Protein AF-A0A6A7RPF9-F1 (afdb_monomer)

InterPro domains:
  IPR022560 Domain of unknown function DUF3473 [PF11959] (1-55)

Structure (mmCIF, N/CA/C/O backbone):
data_AF-A0A6A7RPF9-F1
#
_entry.id   AF-A0A6A7RPF9-F1
#
loop_
_atom_site.group_PDB
_atom_site.id
_atom_site.type_symbol
_atom_site.label_atom_id
_atom_site.label_alt_id
_atom_site.label_comp_id
_atom_site.label_asym_id
_atom_site.label_entity_id
_atom_site.label_seq_id
_atom_site.pdbx_PDB_ins_code
_atom_site.Cartn_x
_atom_site.Cartn_y
_atom_site.Cartn_z
_atom_site.occupancy
_atom_site.B_iso_or_equiv
_atom_site.auth_seq_id
_atom_site.auth_comp_id
_atom_site.auth_asym_id
_atom_site.auth_atom_id
_atom_site.pdbx_PDB_model_num
ATOM 1 N N . ALA A 1 1 ? 11.294 3.376 -10.773 1.00 86.31 1 ALA A N 1
ATOM 2 C CA . ALA A 1 1 ? 10.795 3.460 -9.382 1.00 86.31 1 ALA A CA 1
ATOM 3 C C . ALA A 1 1 ? 10.401 2.065 -8.914 1.00 86.31 1 ALA A C 1
ATOM 5 O O . ALA A 1 1 ? 10.117 1.232 -9.766 1.00 86.31 1 ALA A O 1
ATOM 6 N N . ILE A 1 2 ? 10.402 1.807 -7.605 1.00 89.81 2 ILE A N 1
ATOM 7 C CA . ILE A 1 2 ? 9.955 0.534 -7.018 1.00 89.81 2 ILE A CA 1
ATOM 8 C C . ILE A 1 2 ? 8.954 0.863 -5.918 1.00 89.81 2 ILE A C 1
ATOM 10 O O . ILE A 1 2 ? 9.215 1.762 -5.120 1.00 89.81 2 ILE A O 1
ATOM 14 N N . PHE A 1 3 ? 7.839 0.141 -5.877 1.00 90.62 3 PHE A N 1
ATOM 15 C CA . PHE A 1 3 ? 6.850 0.244 -4.810 1.00 90.62 3 PHE A CA 1
ATOM 16 C C . PHE A 1 3 ? 6.664 -1.125 -4.172 1.00 90.62 3 PHE A C 1
ATOM 18 O O . PHE A 1 3 ? 6.677 -2.145 -4.858 1.00 90.62 3 PHE A O 1
ATOM 25 N N . TYR A 1 4 ? 6.488 -1.129 -2.859 1.00 93.00 4 TYR A N 1
ATOM 26 C CA . TYR A 1 4 ? 6.205 -2.313 -2.069 1.00 93.00 4 TYR A CA 1
ATOM 27 C C . TYR A 1 4 ? 5.031 -1.985 -1.157 1.00 93.00 4 TYR A C 1
ATOM 29 O O . TYR A 1 4 ? 4.995 -0.905 -0.570 1.00 93.00 4 TYR A O 1
ATOM 37 N N . PHE A 1 5 ? 4.084 -2.910 -1.066 1.00 95.31 5 PHE A N 1
ATOM 38 C CA . PHE A 1 5 ? 2.863 -2.748 -0.294 1.00 95.31 5 PHE A CA 1
ATOM 39 C C . PHE A 1 5 ? 2.585 -4.028 0.474 1.00 95.31 5 PHE A C 1
ATOM 41 O O . PHE A 1 5 ? 2.783 -5.133 -0.037 1.00 95.31 5 PHE A O 1
ATOM 48 N N . HIS A 1 6 ? 2.056 -3.876 1.674 1.00 95.38 6 HIS A N 1
ATOM 49 C CA . HIS A 1 6 ? 1.397 -4.954 2.382 1.00 95.38 6 HIS A CA 1
ATOM 50 C C . HIS A 1 6 ? -0.051 -5.087 1.888 1.00 95.38 6 HIS A C 1
ATOM 52 O O . HIS A 1 6 ? -0.650 -4.091 1.475 1.00 95.38 6 HIS A O 1
ATOM 58 N N . PRO A 1 7 ? -0.667 -6.280 1.976 1.00 94.50 7 PRO A N 1
ATOM 59 C CA . PRO A 1 7 ? -2.036 -6.491 1.496 1.00 94.50 7 PRO A CA 1
ATOM 60 C C . PRO A 1 7 ? -3.064 -5.500 2.072 1.00 94.50 7 PRO A C 1
ATOM 62 O O . PRO A 1 7 ? -3.910 -4.983 1.345 1.00 94.50 7 PRO A O 1
ATOM 65 N N . TRP A 1 8 ? -2.938 -5.149 3.356 1.00 94.88 8 TRP A N 1
ATOM 66 C CA . TRP A 1 8 ? -3.831 -4.195 4.026 1.00 94.88 8 TRP A CA 1
ATOM 67 C C . TRP A 1 8 ? -3.672 -2.744 3.544 1.00 94.88 8 TRP A C 1
ATOM 69 O O . TRP A 1 8 ? -4.454 -1.882 3.927 1.00 94.88 8 TRP A O 1
ATOM 79 N N . GLU A 1 9 ? -2.657 -2.418 2.749 1.00 95.81 9 GLU A N 1
ATOM 80 C CA . GLU A 1 9 ? -2.497 -1.066 2.195 1.00 95.81 9 GLU A CA 1
ATOM 81 C C . GLU A 1 9 ? -3.339 -0.870 0.922 1.00 95.81 9 GLU A C 1
ATOM 83 O O . GLU A 1 9 ? -3.490 0.259 0.455 1.00 95.81 9 GLU A O 1
ATOM 88 N N . ILE A 1 10 ? -3.912 -1.954 0.381 1.00 96.56 10 ILE A N 1
ATOM 89 C CA . ILE A 1 10 ? -4.698 -1.966 -0.862 1.00 96.56 10 ILE A CA 1
ATOM 90 C C . ILE A 1 10 ? -6.121 -2.493 -0.619 1.00 96.56 10 ILE A C 1
ATOM 92 O O . ILE A 1 10 ? -7.062 -1.983 -1.223 1.00 96.56 10 ILE A O 1
ATOM 96 N N . ASP A 1 11 ? -6.293 -3.472 0.273 1.00 96.19 11 ASP A N 1
ATOM 97 C CA . ASP A 1 11 ? -7.593 -4.086 0.554 1.00 96.19 11 ASP A CA 1
ATOM 98 C C . ASP A 1 11 ? -8.528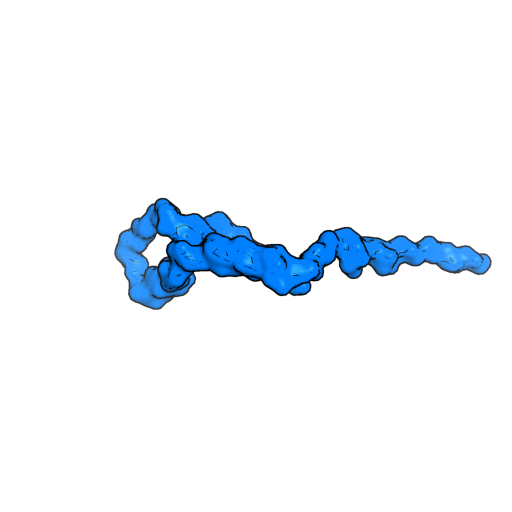 -3.145 1.338 1.00 96.19 11 ASP A C 1
ATOM 100 O O . ASP A 1 11 ? -8.381 -2.948 2.549 1.00 96.19 11 ASP A O 1
ATOM 104 N N . ALA A 1 12 ? -9.509 -2.569 0.638 1.00 96.38 12 ALA A N 1
ATOM 105 C CA . ALA A 1 12 ? -10.529 -1.693 1.212 1.00 96.38 12 ALA A CA 1
ATOM 106 C C . ALA A 1 12 ? -11.560 -2.431 2.081 1.00 96.38 12 ALA A C 1
ATOM 108 O O . ALA A 1 12 ? -12.126 -1.815 2.997 1.00 96.38 12 ALA A O 1
ATOM 109 N N . GLU A 1 13 ? -11.737 -3.730 1.839 1.00 96.00 13 GLU A N 1
ATOM 110 C CA . GLU A 1 13 ? -12.688 -4.605 2.528 1.00 96.00 13 GLU A CA 1
ATOM 111 C C . GLU A 1 13 ? -12.080 -5.268 3.768 1.00 96.00 13 GLU A C 1
ATOM 113 O O . GLU A 1 13 ? -12.745 -6.035 4.467 1.00 96.00 13 GLU A O 1
ATOM 118 N N . GLN A 1 14 ? -10.829 -4.931 4.098 1.00 95.88 14 GLN A N 1
ATOM 119 C CA . GLN A 1 14 ? -10.185 -5.437 5.298 1.00 95.88 14 GLN A CA 1
ATOM 120 C C . GLN A 1 14 ? -11.022 -5.144 6.565 1.00 95.88 14 GLN A C 1
ATOM 122 O O . GLN A 1 14 ? -11.640 -4.071 6.688 1.00 95.88 14 GLN A O 1
ATOM 127 N N . PRO A 1 15 ? -10.966 -6.029 7.578 1.00 95.69 15 PRO A N 1
ATOM 128 C CA . PRO A 1 15 ? -11.599 -5.781 8.865 1.00 95.69 15 PRO A CA 1
ATOM 129 C C . PRO A 1 15 ? -11.126 -4.472 9.511 1.00 95.69 15 PRO A C 1
ATOM 131 O O . PRO A 1 15 ? -9.934 -4.152 9.542 1.00 95.69 15 PRO A O 1
ATOM 134 N N . ARG A 1 16 ? -12.066 -3.709 10.081 1.00 95.25 16 ARG A N 1
ATOM 135 C CA . ARG A 1 16 ? -11.753 -2.464 10.796 1.00 95.25 16 ARG A CA 1
ATOM 136 C C . ARG A 1 16 ? -11.493 -2.752 12.269 1.00 95.25 16 ARG A C 1
ATOM 138 O O . ARG A 1 16 ? -12.338 -3.319 12.957 1.00 95.25 16 ARG A O 1
ATOM 145 N N . VAL A 1 17 ? -10.334 -2.324 12.763 1.00 95.56 17 VAL A N 1
ATOM 146 C CA . VAL A 1 17 ? -9.948 -2.526 14.164 1.00 95.56 17 VAL A CA 1
ATOM 147 C C . VAL A 1 17 ? -10.668 -1.506 15.047 1.00 95.56 17 VAL A C 1
ATOM 149 O O . VAL A 1 17 ? -10.527 -0.295 14.861 1.00 95.56 17 VAL A O 1
ATOM 152 N N . ALA A 1 18 ? -11.447 -1.9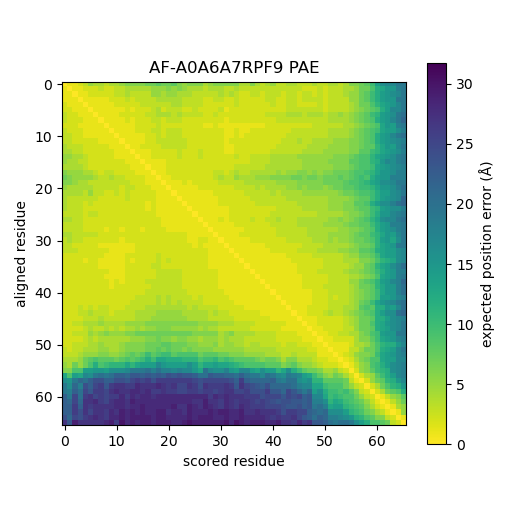93 16.012 1.00 96.69 18 ALA A N 1
ATOM 153 C CA . ALA A 1 18 ? -12.138 -1.158 16.991 1.00 96.69 18 ALA A CA 1
ATOM 154 C C . ALA A 1 18 ? -11.185 -0.653 18.093 1.00 96.69 18 ALA A C 1
ATOM 156 O O . ALA A 1 18 ? -10.139 -1.243 18.349 1.00 96.69 18 ALA A O 1
ATOM 157 N N . GLY A 1 19 ? -11.545 0.450 18.759 1.00 97.19 19 GLY A N 1
ATOM 158 C CA . GLY A 1 19 ? -10.808 0.968 19.924 1.00 97.19 19 GLY A CA 1
ATOM 159 C C . GLY A 1 19 ? -9.462 1.649 19.627 1.00 97.19 19 GLY A C 1
ATOM 160 O O . GLY A 1 19 ? -8.763 2.044 20.556 1.00 97.19 19 GLY A O 1
ATOM 161 N N . ILE A 1 20 ? -9.087 1.823 18.355 1.00 97.19 20 ILE A N 1
ATOM 162 C CA . ILE A 1 20 ? -7.836 2.494 17.969 1.00 97.19 20 ILE A CA 1
ATOM 163 C C . ILE A 1 20 ? -7.957 4.022 17.997 1.00 97.19 20 ILE A C 1
ATOM 165 O O . ILE A 1 20 ? -9.017 4.596 17.739 1.00 97.19 20 ILE A O 1
ATOM 169 N N . SER A 1 21 ? -6.832 4.702 18.239 1.00 98.19 21 SER A N 1
ATOM 170 C CA . SER A 1 21 ? -6.782 6.166 18.204 1.00 98.19 21 SER A CA 1
ATOM 171 C C . SER A 1 21 ? -7.142 6.722 16.823 1.00 98.19 21 SER A C 1
ATOM 173 O O . SER A 1 21 ? -6.881 6.104 15.786 1.00 98.19 21 SER A O 1
ATOM 175 N N . THR A 1 22 ? -7.685 7.940 16.790 1.00 97.19 22 THR A N 1
ATOM 176 C CA . THR A 1 22 ? -8.058 8.637 15.546 1.00 97.19 22 THR A CA 1
ATOM 177 C C . THR A 1 22 ? -6.884 8.772 14.577 1.00 97.19 22 THR A C 1
ATOM 179 O O . THR A 1 22 ? -7.052 8.544 13.381 1.00 97.19 22 THR A O 1
ATOM 182 N N . LYS A 1 23 ? -5.680 9.057 15.092 1.00 97.94 23 LYS A N 1
ATOM 183 C CA . LYS A 1 23 ? -4.435 9.107 14.309 1.00 97.94 23 LYS A CA 1
ATOM 184 C C . LYS A 1 23 ? -4.110 7.764 13.657 1.00 97.94 23 LYS A C 1
ATOM 186 O O . LYS A 1 23 ? -3.712 7.725 12.497 1.00 97.94 23 LYS A O 1
ATOM 191 N N . THR A 1 24 ? -4.274 6.662 14.386 1.00 96.75 24 THR A N 1
ATOM 192 C CA . THR A 1 24 ? -4.042 5.316 13.844 1.00 96.75 24 THR A CA 1
ATOM 193 C C . THR A 1 24 ? -5.077 5.001 12.777 1.00 96.75 24 THR A C 1
ATOM 195 O O . THR A 1 24 ? -4.701 4.698 11.6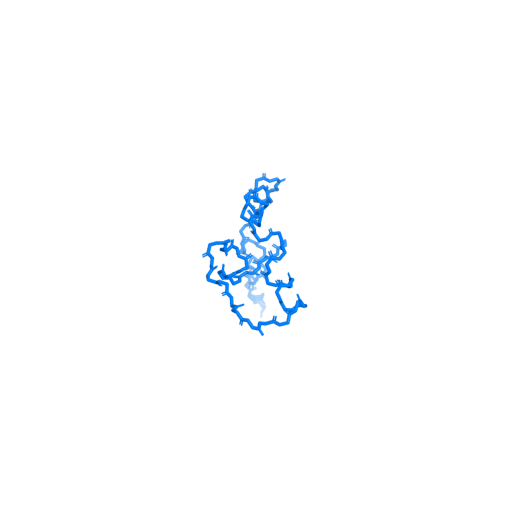49 1.00 96.75 24 THR A O 1
ATOM 198 N N . ARG A 1 25 ? -6.361 5.215 13.072 1.00 96.56 25 ARG A N 1
ATOM 199 C CA . ARG A 1 25 ? -7.451 5.033 12.107 1.00 96.56 25 ARG A CA 1
ATOM 200 C C . ARG A 1 25 ? -7.212 5.809 10.810 1.00 96.56 25 ARG A C 1
ATOM 202 O O . ARG A 1 25 ? -7.385 5.257 9.732 1.00 96.56 25 ARG A O 1
ATOM 209 N N . PHE A 1 26 ? -6.774 7.064 10.911 1.00 97.00 26 PHE A N 1
ATOM 210 C CA . PH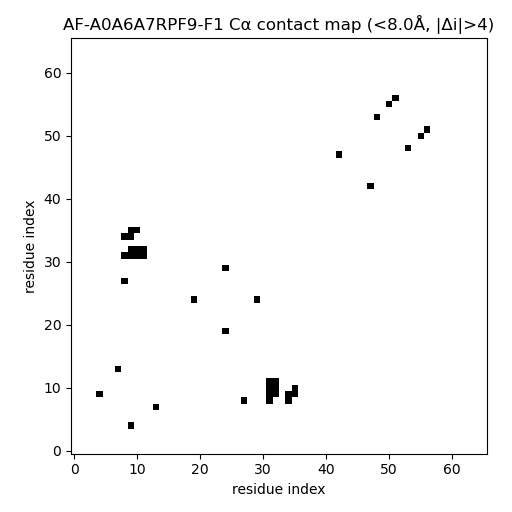E A 1 26 ? -6.451 7.890 9.749 1.00 97.00 26 PHE A CA 1
ATOM 211 C C . PHE A 1 26 ? -5.337 7.272 8.899 1.00 97.00 26 PHE A C 1
ATOM 213 O O . PHE A 1 26 ? -5.544 7.063 7.709 1.00 97.00 26 PHE A O 1
ATOM 220 N N . ARG A 1 27 ? -4.193 6.926 9.506 1.00 94.81 27 ARG A N 1
ATOM 221 C CA . ARG A 1 27 ? -3.043 6.352 8.784 1.00 94.81 27 ARG A CA 1
ATOM 222 C C . ARG A 1 27 ? -3.386 5.070 8.031 1.00 94.81 27 ARG A C 1
ATOM 224 O O . ARG A 1 27 ? -2.857 4.865 6.950 1.00 94.81 27 ARG A O 1
ATOM 231 N N . HIS A 1 28 ? -4.244 4.229 8.603 1.00 95.06 28 HIS A N 1
ATOM 232 C CA . HIS A 1 28 ? -4.573 2.941 7.998 1.00 95.06 28 HIS A CA 1
ATOM 233 C C . HIS A 1 28 ? -5.659 3.029 6.926 1.00 95.06 28 HIS A C 1
ATOM 235 O O . HIS A 1 28 ? -5.696 2.186 6.038 1.00 95.06 28 HIS A O 1
ATOM 241 N N . TYR A 1 29 ? -6.566 4.006 7.006 1.00 96.12 29 TYR A N 1
ATOM 242 C CA . TYR A 1 29 ? -7.826 3.926 6.264 1.00 96.12 29 TYR A CA 1
ATOM 243 C C . TYR A 1 29 ? -8.126 5.120 5.365 1.00 96.12 29 TYR A C 1
ATOM 245 O O . TYR A 1 29 ? -9.074 5.054 4.580 1.00 96.12 29 TYR A O 1
ATOM 253 N N . VAL A 1 30 ? -7.362 6.211 5.459 1.00 96.44 30 VAL A N 1
ATOM 254 C CA . VAL A 1 30 ? -7.585 7.375 4.598 1.00 96.44 30 VAL A CA 1
ATOM 255 C C . VAL A 1 30 ? -7.420 6.989 3.126 1.00 96.44 30 VAL A C 1
ATOM 257 O O . VAL A 1 30 ? -6.386 6.473 2.720 1.00 96.44 30 VAL A O 1
ATOM 260 N N . ASN A 1 31 ? -8.450 7.259 2.319 1.00 97.56 31 ASN A N 1
ATOM 261 C CA . ASN A 1 31 ? -8.475 7.005 0.872 1.00 97.56 31 ASN A CA 1
ATOM 262 C C . ASN A 1 31 ? -8.226 5.555 0.434 1.00 97.56 31 ASN A C 1
ATOM 264 O O . ASN A 1 31 ? -8.011 5.330 -0.756 1.00 97.56 31 ASN A O 1
ATOM 268 N N . LEU A 1 32 ? -8.297 4.590 1.349 1.00 97.56 32 LEU A N 1
ATOM 269 C CA . LEU A 1 32 ? -7.982 3.194 1.063 1.00 97.56 32 LEU A CA 1
ATOM 270 C C . LEU A 1 32 ? -8.830 2.632 -0.091 1.00 97.56 32 LEU A C 1
ATOM 272 O O . LEU A 1 32 ? -8.294 1.984 -0.982 1.00 97.56 32 LEU A O 1
ATOM 276 N N . GLN A 1 33 ? -10.118 2.993 -0.157 1.00 97.75 33 G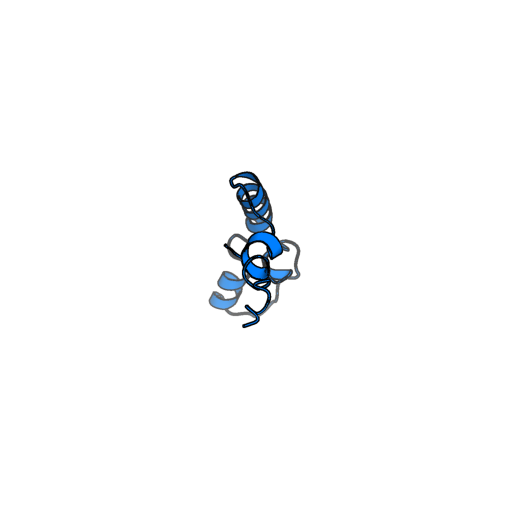LN A N 1
ATOM 277 C CA . GLN A 1 33 ? -11.024 2.594 -1.244 1.00 97.75 33 GLN A CA 1
ATOM 278 C C . GLN A 1 33 ? -10.606 3.077 -2.645 1.00 97.75 33 GLN A C 1
ATOM 280 O O . GLN A 1 33 ? -11.122 2.593 -3.646 1.00 97.75 33 GLN A O 1
ATOM 285 N N . TYR A 1 34 ? -9.690 4.046 -2.742 1.00 98.06 34 TYR A N 1
ATOM 286 C CA . TYR A 1 34 ? -9.200 4.570 -4.019 1.00 98.06 34 TYR A CA 1
ATOM 287 C C . TYR A 1 34 ? -7.825 4.020 -4.407 1.00 98.06 34 TYR A C 1
ATOM 289 O O . TYR A 1 34 ? -7.380 4.257 -5.533 1.00 98.06 34 TYR A O 1
ATOM 297 N N . THR A 1 35 ? -7.125 3.338 -3.496 1.00 97.38 35 THR A N 1
ATOM 298 C CA . THR A 1 35 ? -5.733 2.922 -3.705 1.00 97.38 35 THR A CA 1
ATOM 299 C C . THR A 1 35 ? -5.601 1.983 -4.901 1.00 97.38 35 THR A C 1
ATOM 301 O O . THR A 1 35 ? -4.767 2.236 -5.769 1.00 97.38 35 THR A O 1
ATOM 304 N N . GLU A 1 36 ? -6.462 0.968 -5.019 1.00 96.94 36 GLU A N 1
ATOM 305 C CA . GLU A 1 36 ? -6.407 0.015 -6.135 1.00 96.94 36 GLU A CA 1
ATOM 306 C C . GLU A 1 36 ? -6.565 0.713 -7.497 1.00 96.94 36 GLU A C 1
ATOM 308 O O . GLU A 1 36 ? -5.742 0.530 -8.396 1.00 96.94 36 GLU A O 1
ATOM 313 N N . ALA A 1 37 ? -7.578 1.572 -7.644 1.00 97.81 37 ALA A N 1
ATOM 314 C CA . ALA A 1 37 ? -7.825 2.300 -8.889 1.00 97.81 37 ALA A CA 1
ATOM 315 C C . ALA A 1 37 ? -6.648 3.217 -9.270 1.00 97.81 37 ALA A C 1
ATOM 317 O O . ALA A 1 37 ? -6.285 3.320 -10.443 1.00 97.81 37 ALA A O 1
ATOM 318 N N . ARG A 1 38 ? -6.009 3.852 -8.279 1.00 97.44 38 ARG A N 1
ATOM 319 C CA . ARG A 1 38 ? -4.815 4.684 -8.498 1.00 97.44 38 ARG A CA 1
ATOM 320 C C . ARG A 1 38 ? -3.608 3.854 -8.922 1.00 97.44 38 ARG A C 1
ATOM 322 O O . ARG A 1 38 ? -2.891 4.289 -9.815 1.00 97.44 38 ARG A O 1
ATOM 329 N N . ILE A 1 39 ? -3.406 2.671 -8.337 1.00 96.56 39 ILE A N 1
ATOM 330 C CA . ILE A 1 39 ? -2.340 1.746 -8.752 1.00 96.56 39 ILE A CA 1
ATOM 331 C C . ILE A 1 39 ? -2.576 1.290 -10.193 1.00 96.56 39 ILE A C 1
ATOM 333 O O . ILE A 1 39 ? -1.660 1.371 -11.006 1.00 96.56 39 ILE A O 1
ATOM 337 N N . ARG A 1 40 ? -3.803 0.886 -10.548 1.00 97.00 40 ARG A N 1
ATOM 338 C CA . ARG A 1 40 ? -4.146 0.498 -11.929 1.00 97.00 40 ARG A CA 1
ATOM 339 C C . ARG A 1 40 ? -3.823 1.607 -12.926 1.00 97.00 40 ARG A C 1
ATOM 341 O O . ARG A 1 40 ? -3.218 1.339 -13.959 1.00 97.00 40 ARG A O 1
ATOM 348 N N . ARG A 1 41 ? -4.171 2.851 -12.588 1.00 98.19 41 ARG A N 1
ATOM 349 C CA . ARG A 1 41 ? -3.826 4.020 -13.401 1.00 98.19 41 ARG A CA 1
ATOM 350 C C . ARG A 1 41 ? -2.312 4.236 -13.493 1.00 98.19 41 ARG A C 1
ATOM 352 O O . ARG A 1 41 ? -1.793 4.373 -14.590 1.00 98.19 41 ARG A O 1
ATOM 359 N N . LEU A 1 42 ? -1.596 4.209 -12.369 1.00 96.56 42 LEU A N 1
ATOM 360 C CA . LEU A 1 42 ? -0.136 4.357 -12.330 1.00 96.56 42 LEU A CA 1
ATOM 361 C C . LEU A 1 42 ? 0.577 3.312 -13.204 1.00 96.56 42 LEU A C 1
ATOM 363 O O . LEU A 1 42 ? 1.553 3.626 -13.881 1.00 96.56 42 LEU A O 1
ATOM 367 N N . LEU A 1 43 ? 0.090 2.071 -13.200 1.00 95.62 43 LEU A N 1
ATOM 368 C CA . LEU A 1 43 ? 0.643 1.001 -14.028 1.00 95.62 43 LEU A CA 1
ATOM 369 C C . LEU A 1 43 ? 0.372 1.208 -15.528 1.00 95.62 43 LEU A C 1
ATOM 371 O O . LEU A 1 43 ? 1.158 0.731 -16.339 1.00 95.62 43 LEU A O 1
ATOM 375 N N . GLY A 1 44 ? -0.696 1.926 -15.894 1.00 97.19 44 GLY A N 1
ATOM 376 C CA . GLY A 1 44 ? -1.035 2.253 -17.284 1.00 97.19 44 GLY A CA 1
ATOM 377 C C . GLY A 1 44 ? -0.413 3.551 -17.816 1.00 97.19 44 GLY A C 1
ATOM 378 O O . GLY A 1 44 ? -0.154 3.648 -19.011 1.00 97.19 44 GLY A O 1
ATOM 379 N N . ASP A 1 45 ? -0.144 4.531 -16.950 1.00 98.06 45 ASP A N 1
ATOM 380 C CA . ASP A 1 45 ? 0.308 5.873 -17.355 1.00 98.06 45 ASP A CA 1
ATOM 381 C C . ASP A 1 45 ? 1.812 5.927 -17.733 1.00 98.06 45 ASP A C 1
ATOM 383 O O . ASP A 1 45 ? 2.277 6.940 -18.257 1.00 98.06 45 ASP A O 1
ATOM 387 N N . PHE A 1 46 ? 2.591 4.862 -17.489 1.00 95.94 46 PHE A N 1
ATOM 388 C CA . PHE A 1 46 ? 4.049 4.848 -17.690 1.00 95.94 46 PHE A CA 1
ATOM 389 C C . PHE A 1 46 ? 4.563 3.551 -18.332 1.00 95.94 46 PHE A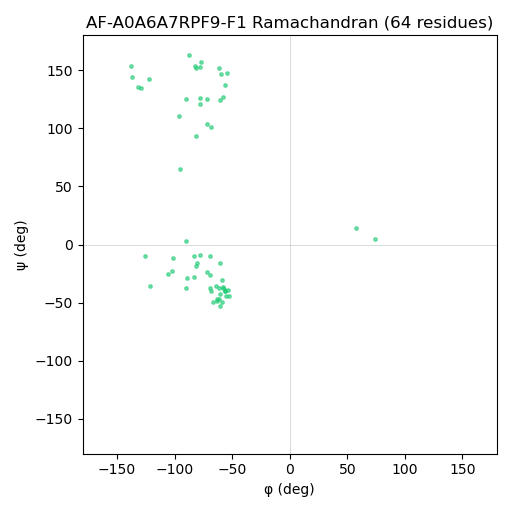 C 1
ATOM 391 O O . PHE A 1 46 ? 3.996 2.475 -18.157 1.00 95.94 46 PHE A O 1
ATOM 398 N N . SER A 1 47 ? 5.699 3.639 -19.032 1.00 94.31 47 SER A N 1
ATOM 399 C CA . SER A 1 47 ? 6.432 2.475 -19.548 1.00 94.31 47 SER A CA 1
ATOM 400 C C . SER A 1 47 ? 7.306 1.857 -18.453 1.00 94.31 47 SER A C 1
ATOM 402 O O . SER A 1 47 ? 8.432 2.293 -18.216 1.00 94.31 47 SER A O 1
ATOM 404 N N . TRP A 1 48 ? 6.776 0.855 -17.758 1.00 93.75 48 TRP A N 1
ATOM 405 C CA . TRP A 1 48 ? 7.506 0.119 -16.726 1.00 93.75 48 TRP A CA 1
ATOM 406 C C . TRP A 1 48 ? 8.468 -0.896 -17.355 1.00 93.75 48 TRP A C 1
ATOM 408 O O . TRP A 1 48 ? 8.054 -1.727 -18.160 1.00 93.75 48 TRP A O 1
ATOM 418 N N . GLY A 1 49 ? 9.745 -0.832 -16.977 1.00 91.25 49 GLY A N 1
ATOM 419 C CA . GLY A 1 49 ? 10.749 -1.844 -17.323 1.00 91.25 49 GLY A CA 1
ATOM 420 C C . GLY A 1 49 ? 10.778 -2.987 -16.310 1.00 91.25 49 GLY A C 1
ATOM 421 O O . GLY A 1 49 ? 10.280 -2.849 -15.185 1.00 91.25 49 GLY A O 1
ATOM 422 N N . ARG A 1 50 ? 11.382 -4.116 -16.688 1.00 91.19 50 ARG A N 1
ATOM 423 C CA . ARG A 1 50 ? 11.555 -5.241 -15.763 1.00 91.19 50 ARG A CA 1
ATOM 424 C C . ARG A 1 50 ? 12.717 -4.983 -14.802 1.00 91.19 50 ARG A C 1
ATOM 426 O O . ARG A 1 50 ? 13.681 -4.291 -15.117 1.00 91.19 50 ARG A O 1
ATOM 433 N N . MET A 1 51 ? 12.652 -5.579 -13.613 1.00 89.00 51 MET A N 1
ATOM 434 C CA . MET A 1 51 ? 13.683 -5.388 -12.584 1.00 89.00 51 MET A CA 1
ATOM 435 C C . MET A 1 51 ? 15.058 -5.926 -12.984 1.00 89.00 51 MET A C 1
ATOM 437 O O . MET A 1 51 ? 16.073 -5.325 -12.640 1.00 89.00 51 MET A O 1
ATOM 441 N N . ASP A 1 52 ? 15.113 -7.036 -13.710 1.00 88.62 52 ASP A N 1
ATOM 442 C CA . ASP A 1 52 ? 16.367 -7.643 -14.155 1.00 88.62 52 ASP A CA 1
ATOM 443 C C . ASP A 1 52 ? 17.093 -6.802 -15.213 1.00 88.62 52 ASP A C 1
ATOM 445 O O . ASP A 1 52 ? 18.316 -6.675 -15.145 1.00 88.62 52 ASP A O 1
ATOM 449 N N . GLU A 1 53 ? 16.356 -6.160 -16.122 1.00 87.88 53 GLU A N 1
ATOM 450 C CA . GLU A 1 53 ? 16.915 -5.249 -17.133 1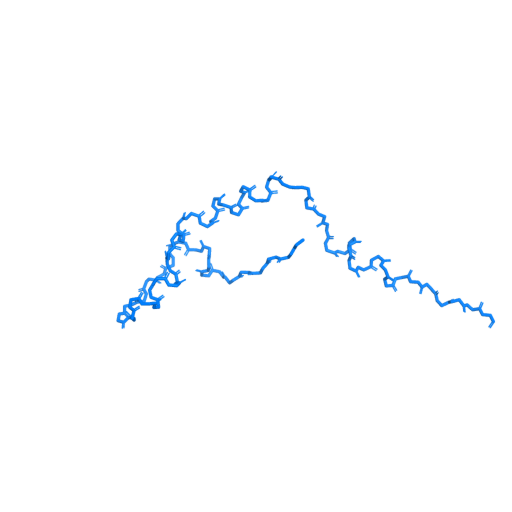.00 87.88 53 GLU A CA 1
ATOM 451 C C . GLU A 1 53 ? 17.692 -4.088 -16.496 1.00 87.88 53 GLU A C 1
ATOM 453 O O . GLU A 1 53 ? 18.727 -3.669 -17.011 1.00 87.88 53 GLU A O 1
ATOM 458 N N . VAL A 1 54 ? 17.218 -3.586 -15.352 1.00 81.62 54 VAL A N 1
ATOM 459 C CA . VAL A 1 54 ? 17.809 -2.422 -14.679 1.00 81.62 54 VAL A CA 1
ATOM 460 C C . VAL A 1 54 ? 18.899 -2.819 -13.678 1.00 81.62 54 VAL A C 1
ATOM 462 O O . VAL A 1 54 ? 19.900 -2.113 -13.562 1.00 81.62 54 VAL A O 1
ATOM 465 N N . PHE A 1 55 ? 18.735 -3.931 -12.951 1.00 78.81 55 PHE A N 1
ATOM 466 C CA . PHE A 1 55 ? 19.624 -4.282 -11.832 1.00 78.81 55 PHE A CA 1
ATOM 467 C C . PHE A 1 55 ? 20.614 -5.421 -12.115 1.00 78.81 55 PHE A C 1
ATOM 469 O O . PHE A 1 55 ? 21.667 -5.457 -11.480 1.00 78.81 55 PHE A O 1
ATOM 476 N N . LEU A 1 56 ? 20.331 -6.336 -13.051 1.00 74.50 56 LEU A N 1
ATOM 477 C CA . LEU A 1 56 ? 21.196 -7.498 -13.321 1.00 74.50 56 LEU A CA 1
ATOM 478 C C . LEU A 1 56 ? 22.067 -7.334 -14.572 1.00 74.50 56 LEU A C 1
ATOM 480 O O . LEU A 1 56 ? 23.143 -7.927 -14.640 1.00 74.50 56 LEU A O 1
ATOM 484 N N . ALA A 1 57 ? 21.675 -6.477 -15.520 1.00 62.72 57 ALA A N 1
ATOM 485 C CA . ALA A 1 57 ? 22.447 -6.222 -16.740 1.00 62.72 57 ALA A CA 1
ATOM 486 C C . ALA A 1 57 ? 23.875 -5.695 -16.469 1.00 62.72 57 ALA A C 1
ATOM 488 O O . ALA A 1 57 ? 24.802 -5.996 -17.217 1.00 62.72 57 ALA A O 1
ATOM 489 N N . ALA A 1 58 ? 24.088 -4.956 -15.374 1.00 59.31 58 ALA A N 1
ATOM 490 C CA . ALA A 1 58 ? 25.403 -4.425 -14.999 1.00 59.31 58 ALA A CA 1
ATOM 491 C C . ALA A 1 58 ? 26.316 -5.442 -14.282 1.00 59.31 58 ALA A C 1
ATOM 493 O O . ALA A 1 58 ? 27.528 -5.228 -14.216 1.00 59.31 58 ALA A O 1
ATOM 494 N N . ALA A 1 59 ? 25.754 -6.531 -13.743 1.00 59.69 59 ALA A N 1
ATOM 495 C CA . ALA A 1 59 ? 26.489 -7.523 -12.954 1.00 59.69 59 ALA A CA 1
ATOM 496 C C .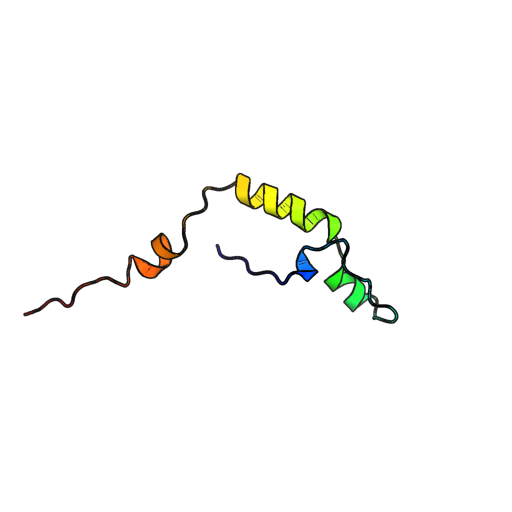 ALA A 1 59 ? 27.266 -8.529 -13.824 1.00 59.69 59 ALA A C 1
ATOM 498 O O . ALA A 1 59 ? 28.182 -9.187 -13.337 1.00 59.69 59 ALA A O 1
ATOM 499 N N . VAL A 1 60 ? 26.950 -8.619 -15.120 1.00 61.00 60 VAL A N 1
ATOM 500 C CA . VAL A 1 60 ? 27.638 -9.497 -16.077 1.00 61.00 60 VAL A CA 1
ATOM 501 C C . VAL A 1 60 ? 28.730 -8.714 -16.814 1.00 61.00 60 VAL A C 1
ATOM 503 O O . VAL A 1 60 ? 28.667 -8.499 -18.021 1.00 61.00 60 VAL A O 1
ATOM 506 N N . ARG A 1 61 ? 29.761 -8.262 -16.091 1.00 60.69 61 ARG A N 1
ATOM 507 C CA . ARG A 1 61 ? 31.068 -8.002 -16.716 1.00 60.69 61 ARG A CA 1
ATOM 508 C C . ARG A 1 61 ? 31.934 -9.242 -16.486 1.00 60.69 61 ARG A C 1
ATOM 510 O O . ARG A 1 61 ? 32.280 -9.495 -15.332 1.00 60.69 61 ARG A O 1
ATOM 517 N N . PRO A 1 62 ? 32.264 -10.039 -17.521 1.00 62.88 62 PRO A N 1
ATOM 518 C CA . PRO A 1 62 ? 33.222 -11.124 -17.347 1.00 62.88 62 PRO A CA 1
ATOM 519 C C . PRO A 1 62 ? 34.569 -10.541 -16.883 1.00 62.88 62 PRO A C 1
ATOM 521 O O . PRO A 1 62 ? 34.898 -9.411 -17.263 1.00 62.88 62 PRO A O 1
ATOM 524 N N . PRO A 1 63 ? 35.343 -11.263 -16.049 1.00 65.38 63 PRO A N 1
ATOM 525 C CA . PRO A 1 63 ? 36.654 -10.790 -15.631 1.00 65.38 63 PRO A CA 1
ATOM 526 C C . PRO A 1 63 ? 37.509 -10.560 -16.878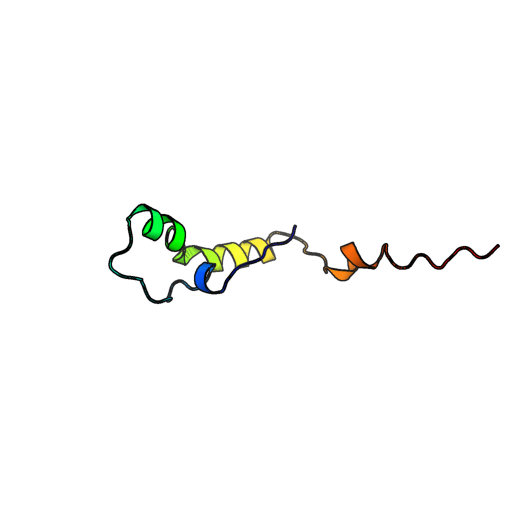 1.00 65.38 63 PRO A C 1
ATOM 528 O O . PRO A 1 63 ? 37.626 -11.444 -17.727 1.00 65.38 63 PRO A O 1
ATOM 531 N N . MET A 1 64 ? 38.086 -9.363 -17.006 1.00 68.31 64 MET A N 1
ATOM 532 C CA . MET A 1 64 ? 39.111 -9.127 -18.017 1.00 68.31 64 MET A CA 1
ATOM 533 C C . MET A 1 64 ? 40.341 -9.928 -17.601 1.00 68.31 64 MET A C 1
ATOM 535 O O . MET A 1 64 ? 41.046 -9.548 -16.669 1.00 68.31 64 MET A O 1
ATOM 539 N N . VAL A 1 65 ? 40.537 -11.074 -18.246 1.00 68.69 65 VAL A N 1
ATOM 540 C CA . VAL A 1 65 ? 41.756 -11.867 -18.119 1.00 68.69 65 VAL A CA 1
ATOM 541 C C . VAL A 1 65 ? 42.868 -11.113 -18.848 1.00 68.69 65 VAL A C 1
ATOM 543 O O . VAL A 1 65 ? 42.706 -10.778 -20.022 1.00 68.69 65 VAL A O 1
ATOM 546 N N . ASN A 1 66 ? 43.966 -10.844 -18.145 1.00 54.47 66 ASN A N 1
ATOM 547 C CA . ASN A 1 66 ? 45.282 -10.605 -18.731 1.00 54.47 66 ASN A CA 1
ATOM 548 C C . ASN A 1 66 ? 46.220 -11.681 -18.192 1.00 54.47 66 ASN A C 1
ATOM 550 O O . ASN A 1 66 ? 46.180 -11.887 -16.956 1.00 54.47 66 ASN A O 1
#

Organism: NCBI:txid327160

pLDDT: mean 89.54, std 12.42, range [54.47, 98.19]

Foldseek 3Di:
DDDDDDPQQQDQPDDDDPPDDPVVSCVRHPCNVCRVVVVVVVVVVDDDDDPCVPPVVVVPDDDPDD

Solvent-accessible surface area (backbone atoms only — not comparable to full-atom values): 4524 Å² total; per-residue (Å²): 139,87,87,85,80,60,70,71,67,44,48,62,84,56,86,81,79,79,94,62,53,70,71,55,52,45,76,66,49,66,66,25,83,49,39,53,64,51,50,56,47,58,63,68,78,50,92,80,78,61,70,56,74,73,67,48,63,77,70,72,65,76,82,85,84,128

Mean predicted aligned error: 6.95 Å

Sequence (66 aa):
AIFYFHPWEIDAEQPRVAGISTKTRFRHYVNLQYTEARIRRLLGDFSWGRMDEVFLAAAVRPPMVN

Secondary structure (DSSP, 8-state):
------GGGT-TTSPPPTT--HHHHHHHHTTHHHHHHHHHHHHHSS-PPPHHHHHTTTT-------

Radius of gyration: 19.82 Å; Cα contacts (8 Å, |Δi|>4): 20; chains: 1; bounding box: 58×21×40 Å